Protein AF-S4XV94-F1 (afdb_monomer)

pLDDT: mean 84.76, std 14.37, range [36.69, 96.12]

Sequence (143 aa):
MPHDPRALFAAHLLEAGWSPLRPEPLGGLAMQRAGERLTLTLWYLPAPNLLRLRVAFPCGEASGGLLRDGEADLRMITAPSILPEVLERITAAERLLTPGLFPVWIEQLLGLCPETYAVISSPGAPEILALVTGSSPAHAVLN

Structure (mmCIF, N/CA/C/O backbone):
data_AF-S4XV94-F1
#
_entry.id   AF-S4XV94-F1
#
loop_
_atom_site.group_PDB
_atom_site.id
_atom_site.type_symbol
_atom_site.label_atom_id
_atom_site.label_alt_id
_atom_site.label_comp_id
_atom_site.label_asym_id
_atom_site.label_entity_id
_atom_site.label_seq_id
_atom_site.pdbx_PDB_ins_code
_atom_site.Cartn_x
_atom_site.Cartn_y
_atom_site.Cartn_z
_atom_site.occupancy
_atom_site.B_iso_or_equiv
_atom_site.auth_seq_id
_atom_site.auth_comp_id
_atom_site.auth_asym_id
_atom_site.auth_atom_id
_atom_site.pdbx_PDB_model_num
ATOM 1 N N . MET A 1 1 ? 19.847 -15.247 -17.966 1.00 40.62 1 MET A N 1
ATOM 2 C CA . MET A 1 1 ? 18.809 -15.680 -17.007 1.00 40.62 1 MET A CA 1
ATOM 3 C C . MET A 1 1 ? 17.963 -14.463 -16.675 1.00 40.62 1 MET A C 1
ATOM 5 O O . MET A 1 1 ? 18.528 -13.536 -16.098 1.00 40.62 1 MET A O 1
ATOM 9 N N . PRO A 1 2 ? 16.685 -14.379 -17.086 1.00 48.22 2 PRO A N 1
ATOM 10 C CA . PRO A 1 2 ? 15.839 -13.298 -16.599 1.00 48.22 2 PRO A CA 1
ATOM 11 C C . PRO A 1 2 ? 15.704 -13.496 -15.086 1.00 48.22 2 PRO A C 1
ATOM 13 O O . PRO A 1 2 ? 15.285 -14.559 -14.634 1.00 48.22 2 PRO A O 1
ATOM 16 N N . HIS A 1 3 ? 16.177 -12.527 -14.306 1.00 59.59 3 HIS A N 1
ATOM 17 C CA . HIS A 1 3 ? 15.990 -12.538 -12.861 1.00 59.59 3 HIS A CA 1
ATOM 18 C C . HIS A 1 3 ? 14.491 -12.380 -12.615 1.00 59.59 3 HIS A C 1
ATOM 20 O O . HIS A 1 3 ? 13.920 -11.401 -13.087 1.00 59.59 3 HIS A O 1
ATOM 26 N N . ASP A 1 4 ? 13.849 -13.348 -11.954 1.00 73.38 4 ASP A N 1
ATOM 27 C CA . ASP A 1 4 ? 12.440 -13.234 -11.566 1.00 73.38 4 ASP A CA 1
ATOM 28 C C . ASP A 1 4 ? 12.308 -12.003 -10.650 1.00 73.38 4 ASP A C 1
ATOM 30 O O . ASP A 1 4 ? 12.826 -12.039 -9.527 1.00 73.38 4 ASP A O 1
ATOM 34 N N . PRO A 1 5 ? 11.655 -10.908 -11.090 1.00 71.50 5 PRO A N 1
ATOM 35 C CA . PRO A 1 5 ? 11.542 -9.687 -10.295 1.00 71.50 5 PRO A CA 1
ATOM 36 C C . PRO A 1 5 ? 10.877 -9.952 -8.943 1.00 71.50 5 PRO A C 1
ATOM 38 O O . PRO A 1 5 ? 11.167 -9.270 -7.966 1.00 71.50 5 PRO A O 1
ATOM 41 N N . ARG A 1 6 ? 10.044 -10.999 -8.859 1.00 80.19 6 ARG A N 1
ATOM 42 C CA . ARG A 1 6 ? 9.430 -11.452 -7.610 1.00 80.19 6 ARG A CA 1
ATOM 43 C C . ARG A 1 6 ? 10.458 -11.967 -6.612 1.00 80.19 6 ARG A C 1
ATOM 45 O O . ARG A 1 6 ? 10.357 -11.656 -5.434 1.00 80.19 6 ARG A O 1
ATOM 52 N N . ALA A 1 7 ? 11.440 -12.745 -7.056 1.00 82.56 7 ALA A N 1
ATOM 53 C CA . ALA A 1 7 ? 12.437 -13.315 -6.154 1.00 82.56 7 ALA A CA 1
ATOM 54 C C . ALA A 1 7 ? 13.299 -12.215 -5.518 1.00 82.56 7 ALA A C 1
ATOM 56 O O . ALA A 1 7 ? 13.537 -12.243 -4.313 1.00 82.56 7 ALA A O 1
ATOM 57 N N . LEU A 1 8 ? 13.693 -11.213 -6.310 1.00 80.75 8 LEU A N 1
ATOM 58 C CA . LEU A 1 8 ? 14.423 -10.039 -5.821 1.00 80.75 8 LEU A CA 1
ATOM 59 C C . LEU A 1 8 ? 13.572 -9.204 -4.855 1.00 80.75 8 LEU A C 1
ATOM 61 O O . LEU A 1 8 ? 14.040 -8.823 -3.785 1.00 80.75 8 LEU A O 1
ATOM 65 N N . PHE A 1 9 ? 12.306 -8.976 -5.205 1.00 84.25 9 PHE A N 1
ATOM 66 C CA . PHE A 1 9 ? 11.343 -8.257 -4.373 1.00 84.25 9 PHE A CA 1
ATOM 67 C C . PHE A 1 9 ? 11.113 -8.949 -3.022 1.00 84.25 9 PHE A C 1
ATOM 69 O O . PHE A 1 9 ? 11.153 -8.314 -1.971 1.00 84.25 9 PHE A O 1
ATOM 76 N N . ALA A 1 10 ? 10.910 -10.267 -3.042 1.00 89.19 10 ALA A N 1
ATOM 77 C CA . ALA A 1 10 ? 10.727 -11.065 -1.839 1.00 89.19 10 ALA A CA 1
ATOM 78 C C . ALA A 1 10 ? 11.989 -11.063 -0.966 1.00 89.19 10 ALA A C 1
ATOM 80 O O . ALA A 1 10 ? 11.872 -10.875 0.241 1.00 89.19 10 ALA A O 1
ATOM 81 N N . ALA A 1 11 ? 13.180 -11.215 -1.559 1.00 89.75 11 ALA A N 1
ATOM 82 C CA . ALA A 1 11 ? 14.446 -11.175 -0.827 1.00 89.75 11 ALA A CA 1
ATOM 83 C C . ALA A 1 11 ? 14.645 -9.837 -0.100 1.00 89.75 11 ALA A C 1
ATOM 85 O O . ALA A 1 11 ? 14.896 -9.835 1.102 1.00 89.75 11 ALA A O 1
ATOM 86 N N . HIS A 1 12 ? 14.428 -8.713 -0.790 1.00 89.19 12 HIS A N 1
ATOM 87 C CA . HIS A 1 12 ? 14.524 -7.380 -0.191 1.00 89.19 12 HIS A CA 1
ATOM 88 C C . HIS A 1 12 ? 13.577 -7.207 1.008 1.00 89.19 12 HIS A C 1
ATOM 90 O O . HIS A 1 12 ? 13.971 -6.718 2.065 1.00 89.19 12 HIS A O 1
ATOM 96 N N . LEU A 1 13 ? 12.323 -7.646 0.872 1.00 92.81 13 LEU A N 1
ATOM 97 C CA . LEU A 1 13 ? 11.340 -7.541 1.951 1.00 92.81 13 LEU A CA 1
ATOM 98 C C . LEU A 1 13 ? 11.672 -8.462 3.132 1.00 92.81 13 LEU A C 1
ATOM 100 O O . LEU A 1 13 ? 11.517 -8.052 4.281 1.00 92.81 13 LEU A O 1
ATOM 104 N N . LEU A 1 14 ? 12.172 -9.672 2.871 1.00 93.94 14 LEU A N 1
ATOM 105 C CA . LEU A 1 14 ? 12.645 -10.585 3.916 1.00 93.94 14 LEU A CA 1
ATOM 106 C C . LEU A 1 14 ? 13.820 -9.982 4.700 1.00 93.94 14 LEU A C 1
ATOM 108 O O . LEU A 1 14 ? 13.816 -10.033 5.929 1.00 93.94 14 LEU A O 1
ATOM 112 N N . GLU A 1 15 ? 14.788 -9.365 4.018 1.00 91.62 15 GLU A N 1
ATOM 113 C CA . GLU A 1 15 ? 15.905 -8.649 4.656 1.00 91.62 15 GLU A CA 1
ATOM 114 C C . GLU A 1 15 ? 15.421 -7.458 5.496 1.00 91.62 15 GLU A C 1
ATOM 116 O O . GLU A 1 15 ? 15.945 -7.207 6.582 1.00 91.62 15 GLU A O 1
ATOM 121 N N . ALA A 1 16 ? 14.365 -6.775 5.048 1.00 89.69 16 ALA A N 1
ATOM 122 C CA . ALA A 1 16 ? 13.688 -5.723 5.803 1.00 89.69 16 ALA A CA 1
ATOM 123 C C . ALA A 1 16 ? 12.803 -6.254 6.956 1.00 89.69 16 ALA A C 1
ATOM 125 O O . ALA A 1 16 ? 12.150 -5.473 7.646 1.00 89.69 16 ALA A O 1
ATOM 126 N N . GLY A 1 17 ? 12.766 -7.570 7.194 1.00 92.75 17 GLY A N 1
ATOM 127 C CA . GLY A 1 17 ? 12.025 -8.190 8.294 1.00 92.75 17 GLY A CA 1
ATOM 128 C C . GLY A 1 17 ? 10.534 -8.402 8.024 1.00 92.75 17 GLY A C 1
ATOM 129 O O . GLY A 1 17 ? 9.765 -8.594 8.971 1.00 92.75 17 GLY A O 1
ATOM 130 N N . TRP A 1 18 ? 10.103 -8.352 6.764 1.00 95.31 18 TRP A N 1
ATOM 131 C CA . TRP A 1 18 ? 8.743 -8.705 6.369 1.00 95.31 18 TRP A CA 1
ATOM 132 C C . TRP A 1 18 ? 8.580 -10.220 6.305 1.00 95.31 18 TRP A C 1
ATOM 134 O O . TRP A 1 18 ? 9.497 -10.955 5.945 1.00 95.31 18 TRP A O 1
ATOM 144 N N . SER A 1 19 ? 7.369 -10.679 6.585 1.00 95.38 19 SER A N 1
ATOM 145 C CA . SER A 1 19 ? 6.990 -12.086 6.560 1.00 95.38 19 SER A CA 1
ATOM 146 C C . SER A 1 19 ? 6.060 -12.370 5.379 1.00 95.38 19 SER A C 1
ATOM 148 O O . SER A 1 19 ? 5.169 -11.563 5.107 1.00 95.38 19 SER A O 1
ATOM 150 N N . PRO A 1 20 ? 6.195 -13.514 4.689 1.00 94.19 20 PRO A N 1
ATOM 151 C CA . PRO A 1 20 ? 5.234 -13.925 3.670 1.00 94.19 20 PRO A CA 1
ATOM 152 C C . PRO A 1 20 ? 3.826 -14.101 4.248 1.00 94.19 20 PRO A C 1
ATOM 154 O O . PRO A 1 20 ? 3.651 -14.716 5.301 1.00 94.19 20 PRO A O 1
ATOM 157 N N . LEU A 1 21 ? 2.816 -13.616 3.527 1.00 93.06 21 LEU A N 1
ATOM 158 C CA . LEU A 1 21 ? 1.405 -13.803 3.854 1.00 93.06 21 LEU A CA 1
ATOM 159 C C . LEU A 1 21 ? 0.814 -14.895 2.952 1.00 93.06 21 LEU A C 1
ATOM 161 O O . LEU A 1 21 ? 0.953 -14.853 1.731 1.00 93.06 21 LEU A O 1
ATOM 165 N N . ARG A 1 22 ? 0.151 -15.893 3.548 1.00 87.44 22 ARG A N 1
ATOM 166 C CA . ARG A 1 22 ? -0.468 -17.015 2.824 1.00 87.44 22 ARG A CA 1
ATOM 167 C C . ARG A 1 22 ? -2.001 -16.966 2.945 1.00 87.44 22 ARG A C 1
ATOM 169 O O . ARG A 1 22 ? -2.492 -16.650 4.027 1.00 87.44 22 ARG A O 1
ATOM 176 N N . PRO A 1 23 ? -2.753 -17.339 1.891 1.00 83.44 23 PRO A N 1
ATOM 177 C CA . PRO A 1 23 ? -2.266 -17.703 0.559 1.00 83.44 23 PRO A CA 1
ATOM 178 C C . PRO A 1 23 ? -1.760 -16.484 -0.230 1.00 83.44 23 PRO A C 1
ATOM 180 O O . PRO A 1 23 ? -2.275 -15.377 -0.094 1.00 83.44 23 PRO A O 1
ATOM 183 N N . GLU A 1 24 ? -0.748 -16.708 -1.070 1.00 82.00 24 GLU A N 1
ATOM 184 C CA . GLU A 1 24 ? -0.295 -15.704 -2.038 1.00 82.00 24 GLU A CA 1
ATOM 185 C C . GLU A 1 24 ? -1.313 -15.595 -3.185 1.00 82.00 24 GLU A C 1
ATOM 187 O O . GLU A 1 24 ? -1.948 -16.595 -3.543 1.00 82.00 24 GLU A O 1
ATOM 192 N N . PRO A 1 25 ? -1.471 -14.412 -3.799 1.00 81.88 25 PRO A N 1
ATOM 193 C CA . PRO A 1 25 ? -2.265 -14.283 -5.010 1.00 81.88 25 PRO A CA 1
ATOM 194 C C . PRO A 1 25 ? -1.620 -15.069 -6.160 1.00 81.88 25 PRO A C 1
ATOM 196 O O . PRO A 1 25 ? -0.395 -15.176 -6.250 1.00 81.88 25 PRO A O 1
ATOM 199 N N . LEU A 1 26 ? -2.440 -15.605 -7.068 1.00 82.25 26 LEU A N 1
ATOM 200 C CA . LEU A 1 26 ? -1.957 -16.407 -8.194 1.00 82.25 26 LEU A CA 1
ATOM 201 C C . LEU A 1 26 ? -0.944 -15.613 -9.036 1.00 82.25 26 LEU A C 1
ATOM 203 O O . LEU A 1 26 ? -1.262 -14.554 -9.572 1.00 82.25 26 LEU A O 1
ATOM 207 N N . GLY A 1 27 ? 0.281 -16.132 -9.148 1.00 82.88 27 GLY A N 1
ATOM 208 C CA . GLY A 1 27 ? 1.366 -15.490 -9.898 1.00 82.88 27 GLY A CA 1
ATOM 209 C C . GLY A 1 27 ? 1.987 -14.262 -9.220 1.00 82.88 27 GLY A C 1
ATOM 210 O O . GLY A 1 27 ? 2.923 -13.688 -9.776 1.00 82.88 27 GLY A O 1
ATOM 211 N N . GLY A 1 28 ? 1.524 -13.882 -8.029 1.00 89.06 28 GLY A N 1
ATOM 212 C CA . GLY A 1 28 ? 2.020 -12.732 -7.284 1.00 89.06 28 GLY A CA 1
ATOM 213 C C . GLY A 1 28 ? 2.743 -13.093 -5.994 1.00 89.06 28 GLY A C 1
ATOM 214 O O . GLY A 1 28 ? 3.140 -14.233 -5.767 1.00 89.06 28 GLY A O 1
ATOM 215 N N . LEU A 1 29 ? 2.916 -12.074 -5.162 1.00 91.94 29 LEU A N 1
ATOM 216 C CA . LEU A 1 29 ? 3.504 -12.141 -3.831 1.00 91.94 29 LEU A CA 1
ATOM 217 C C . LEU A 1 29 ? 2.598 -11.419 -2.843 1.00 91.94 29 LEU A C 1
ATOM 219 O O . LEU A 1 29 ? 1.919 -10.460 -3.214 1.00 91.94 29 LEU A O 1
ATOM 223 N N . ALA A 1 30 ? 2.625 -11.858 -1.591 1.00 94.94 30 ALA A N 1
ATOM 224 C CA . ALA A 1 30 ? 1.994 -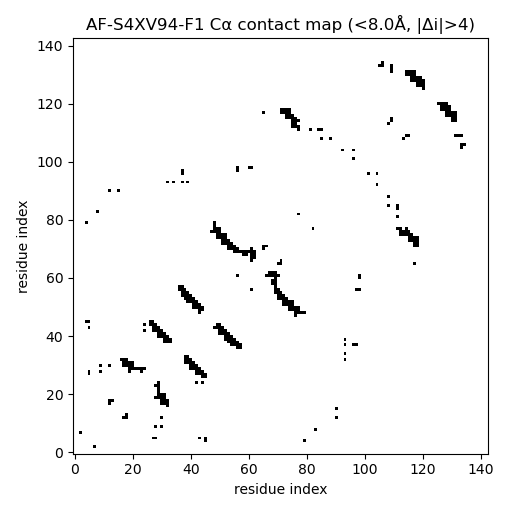11.177 -0.475 1.00 94.94 30 ALA A CA 1
ATOM 225 C C . ALA A 1 30 ? 2.951 -11.202 0.716 1.00 94.94 30 ALA A C 1
ATOM 227 O O . ALA A 1 30 ? 3.434 -12.264 1.104 1.00 94.94 30 ALA A O 1
ATOM 228 N N . MET A 1 31 ? 3.234 -10.036 1.279 1.00 96.12 31 MET A N 1
ATOM 229 C CA . MET A 1 31 ? 4.172 -9.842 2.378 1.00 96.12 31 MET A CA 1
ATOM 230 C C . MET A 1 31 ? 3.522 -8.945 3.426 1.00 96.12 31 MET A C 1
ATOM 232 O O . MET A 1 31 ? 2.744 -8.051 3.097 1.00 96.12 31 MET A O 1
ATOM 236 N N . GLN A 1 32 ? 3.852 -9.154 4.691 1.00 95.75 32 GLN A N 1
ATOM 237 C CA . GLN A 1 32 ? 3.353 -8.357 5.799 1.00 95.75 32 GLN A CA 1
ATOM 238 C C . GLN A 1 32 ? 4.480 -7.998 6.756 1.00 95.75 32 GLN A C 1
ATOM 240 O O . GLN A 1 32 ? 5.350 -8.810 7.061 1.00 95.75 32 GLN A O 1
ATOM 245 N N . ARG A 1 33 ? 4.402 -6.790 7.296 1.00 94.50 33 ARG A N 1
ATOM 246 C CA . ARG A 1 33 ? 5.200 -6.337 8.421 1.00 94.50 33 ARG A CA 1
ATOM 247 C C . ARG A 1 33 ? 4.264 -5.819 9.501 1.00 94.50 33 ARG A C 1
ATOM 249 O O . ARG A 1 33 ? 3.609 -4.798 9.315 1.00 94.50 33 ARG A O 1
ATOM 256 N N . ALA A 1 34 ? 4.175 -6.558 10.600 1.00 91.62 34 ALA A N 1
ATOM 257 C CA . ALA A 1 34 ? 3.374 -6.186 11.758 1.00 91.62 34 ALA A CA 1
ATOM 258 C C . ALA A 1 34 ? 4.288 -5.577 12.828 1.00 91.62 34 ALA A C 1
ATOM 260 O O . ALA A 1 34 ? 5.152 -6.263 13.376 1.00 91.62 34 ALA A O 1
ATOM 261 N N . GLY A 1 35 ? 4.113 -4.286 13.093 1.00 87.44 35 GLY A N 1
ATOM 262 C CA . GLY A 1 35 ? 4.705 -3.576 14.221 1.00 87.44 35 GLY A CA 1
ATOM 263 C C . GLY A 1 35 ? 3.642 -3.202 15.255 1.00 87.44 35 GLY A C 1
ATOM 264 O O . GLY A 1 35 ? 2.444 -3.318 15.007 1.00 87.44 35 GLY A O 1
ATOM 265 N N . GLU A 1 36 ? 4.074 -2.706 16.414 1.00 85.00 36 GLU A N 1
ATOM 266 C CA . GLU A 1 36 ? 3.165 -2.338 17.514 1.00 85.00 36 GLU A CA 1
ATOM 267 C C . GLU A 1 36 ? 2.196 -1.201 17.151 1.00 85.00 36 GLU A C 1
ATOM 269 O O . GLU A 1 36 ? 1.079 -1.153 17.657 1.00 85.00 36 GLU A O 1
ATOM 274 N N . ARG A 1 37 ? 2.625 -0.280 16.279 1.00 86.19 37 ARG A N 1
ATOM 275 C CA . ARG A 1 37 ? 1.885 0.946 15.917 1.00 86.19 37 ARG A CA 1
ATOM 276 C C . ARG A 1 37 ? 1.414 0.983 14.469 1.00 86.19 37 ARG A C 1
ATOM 278 O O . ARG A 1 37 ? 0.755 1.930 14.057 1.00 86.19 37 ARG A O 1
ATOM 285 N N . LEU A 1 38 ? 1.815 -0.001 13.677 1.00 91.56 38 LEU A N 1
ATOM 286 C CA . LEU A 1 38 ? 1.585 -0.006 12.245 1.00 91.56 38 LEU A CA 1
ATOM 287 C C . LEU A 1 38 ? 1.703 -1.427 11.719 1.00 91.56 38 LEU A C 1
ATOM 289 O O . LEU A 1 38 ? 2.697 -2.110 11.955 1.00 91.56 38 LEU A O 1
ATOM 293 N N . THR A 1 39 ? 0.712 -1.842 10.945 1.00 93.75 39 THR A N 1
ATOM 294 C CA . THR A 1 39 ? 0.816 -3.019 10.093 1.00 93.75 39 THR A CA 1
ATOM 295 C C . THR A 1 39 ? 0.821 -2.583 8.639 1.00 93.75 39 THR A C 1
ATOM 297 O O . THR A 1 39 ? -0.097 -1.905 8.177 1.00 93.75 39 THR A O 1
ATOM 300 N N . LEU A 1 40 ? 1.848 -3.002 7.906 1.00 95.56 40 LEU A N 1
ATOM 301 C CA . LEU A 1 40 ? 1.924 -2.856 6.460 1.00 95.56 40 LEU A CA 1
ATOM 302 C C . LEU A 1 40 ? 1.702 -4.220 5.820 1.00 95.56 40 LEU A C 1
ATOM 304 O O . LEU A 1 40 ? 2.338 -5.203 6.192 1.00 95.56 40 LEU A O 1
ATOM 308 N N . THR A 1 41 ? 0.797 -4.293 4.851 1.00 95.69 41 THR A N 1
ATOM 309 C CA . THR A 1 41 ? 0.616 -5.490 4.026 1.00 95.69 41 THR A CA 1
ATOM 310 C C . THR A 1 41 ? 0.755 -5.110 2.566 1.00 95.69 41 THR A C 1
ATOM 312 O O . THR A 1 41 ? 0.106 -4.179 2.096 1.00 95.69 41 THR A O 1
ATOM 315 N N . LEU A 1 42 ? 1.619 -5.818 1.854 1.00 95.38 42 LEU A N 1
ATOM 316 C CA . LEU A 1 42 ? 2.014 -5.513 0.493 1.00 95.38 42 LEU A CA 1
ATOM 317 C C . LEU A 1 42 ? 1.749 -6.722 -0.394 1.00 95.38 42 LEU A C 1
ATOM 319 O O . LEU A 1 42 ? 2.201 -7.825 -0.097 1.00 95.38 42 LEU A O 1
ATOM 323 N N . TRP A 1 43 ? 1.053 -6.512 -1.502 1.00 94.12 43 TRP A N 1
ATOM 324 C CA . TRP A 1 43 ? 0.868 -7.519 -2.536 1.00 94.12 43 TRP A CA 1
ATOM 325 C C . TRP A 1 43 ? 1.428 -7.000 -3.846 1.00 94.12 43 TRP A C 1
ATOM 327 O O . TRP A 1 43 ? 1.179 -5.854 -4.211 1.00 94.12 43 TRP A O 1
ATOM 337 N N . TYR A 1 44 ? 2.137 -7.855 -4.573 1.00 92.44 44 TYR A N 1
ATOM 338 C CA . TYR A 1 44 ? 2.686 -7.517 -5.879 1.00 92.44 44 TYR A CA 1
ATOM 339 C C . TYR A 1 44 ? 2.222 -8.521 -6.929 1.00 92.44 44 TYR A C 1
ATOM 341 O O . TYR A 1 44 ? 2.389 -9.732 -6.770 1.00 92.44 44 TYR A O 1
ATOM 349 N N . LEU A 1 45 ? 1.638 -8.006 -8.007 1.00 91.25 45 LEU A N 1
ATOM 350 C CA . LEU A 1 45 ? 1.224 -8.752 -9.187 1.00 91.25 45 LEU A CA 1
ATOM 351 C C . LEU A 1 45 ? 2.066 -8.270 -10.379 1.00 91.25 45 LEU A C 1
ATOM 353 O O . LEU A 1 45 ? 1.780 -7.200 -10.920 1.00 91.25 45 LEU A O 1
ATOM 357 N N . PRO A 1 46 ? 3.083 -9.038 -10.819 1.00 86.44 46 PRO A N 1
ATOM 358 C CA . PRO A 1 46 ? 4.005 -8.580 -11.859 1.00 86.44 46 PRO A CA 1
ATOM 359 C C . PRO A 1 46 ? 3.355 -8.378 -13.226 1.00 86.44 46 PRO A C 1
ATOM 361 O O . PRO A 1 46 ? 3.705 -7.443 -13.930 1.00 86.44 46 PRO A O 1
ATOM 364 N N . ALA A 1 47 ? 2.399 -9.230 -13.612 1.00 85.62 47 ALA A N 1
ATOM 365 C CA . ALA A 1 47 ? 1.773 -9.148 -14.934 1.00 85.62 47 ALA A CA 1
ATOM 366 C C . ALA A 1 47 ? 1.069 -7.794 -15.182 1.00 85.62 47 ALA A C 1
ATOM 368 O O . ALA A 1 47 ? 1.361 -7.167 -16.198 1.00 85.62 47 ALA A O 1
ATOM 369 N N . PRO A 1 48 ? 0.207 -7.293 -14.273 1.00 88.44 48 PRO A N 1
ATOM 370 C CA . PRO A 1 48 ? -0.329 -5.935 -14.373 1.00 88.44 48 PRO A CA 1
ATOM 371 C C . PRO A 1 48 ? 0.596 -4.856 -13.786 1.00 88.44 48 PRO A C 1
ATOM 373 O O . PRO A 1 48 ? 0.194 -3.699 -13.742 1.00 88.44 48 PRO A O 1
ATOM 376 N N . ASN A 1 49 ? 1.788 -5.209 -13.288 1.00 89.38 49 ASN A N 1
ATOM 377 C CA . ASN A 1 49 ? 2.651 -4.310 -12.516 1.00 89.38 49 ASN A CA 1
ATOM 378 C C . ASN A 1 49 ? 1.914 -3.582 -11.373 1.00 89.38 49 ASN A C 1
ATOM 380 O O . ASN A 1 49 ? 2.129 -2.398 -11.105 1.00 89.38 49 ASN A O 1
ATOM 384 N N . LEU A 1 50 ? 1.014 -4.309 -10.710 1.00 92.94 50 LEU A N 1
ATOM 385 C CA . LEU A 1 50 ? 0.158 -3.770 -9.665 1.00 92.94 50 LEU A CA 1
ATOM 386 C C . LEU A 1 50 ? 0.768 -4.054 -8.296 1.00 92.94 50 LEU A C 1
ATOM 388 O O . LEU A 1 50 ? 1.010 -5.209 -7.936 1.00 92.94 50 LEU A O 1
ATOM 392 N N . LEU A 1 51 ? 0.939 -2.994 -7.518 1.00 94.50 51 LEU A N 1
ATOM 393 C CA . LEU A 1 51 ? 1.320 -3.041 -6.119 1.00 94.50 51 LEU A CA 1
ATOM 394 C C . LEU A 1 51 ? 0.116 -2.626 -5.269 1.00 94.50 51 LEU A C 1
ATOM 396 O O . LEU A 1 51 ? -0.379 -1.507 -5.379 1.00 94.50 51 LEU A O 1
ATOM 400 N N . ARG A 1 52 ? -0.381 -3.526 -4.422 1.00 95.06 52 ARG A N 1
ATOM 401 C CA . ARG A 1 52 ? -1.381 -3.196 -3.402 1.00 95.06 52 ARG A CA 1
ATOM 402 C C . ARG A 1 52 ? -0.683 -2.993 -2.074 1.00 95.06 52 ARG A C 1
ATOM 404 O O . ARG A 1 52 ? 0.056 -3.873 -1.648 1.00 95.06 52 ARG A O 1
ATOM 411 N N . LEU A 1 53 ? -0.966 -1.882 -1.410 1.00 96.00 53 LEU A N 1
ATOM 412 C CA . LEU A 1 53 ? -0.428 -1.571 -0.092 1.00 96.00 53 LEU A CA 1
ATOM 413 C C . LEU A 1 53 ? -1.570 -1.251 0.860 1.00 96.00 53 LEU A C 1
ATOM 415 O O . LEU A 1 53 ? -2.272 -0.261 0.677 1.00 96.00 53 LEU A O 1
ATOM 419 N N . ARG A 1 54 ? -1.734 -2.083 1.885 1.00 95.00 54 ARG A N 1
ATOM 420 C CA . ARG A 1 54 ? -2.598 -1.795 3.026 1.00 95.00 54 ARG A CA 1
ATOM 421 C C . ARG A 1 54 ? -1.747 -1.278 4.174 1.00 95.00 54 ARG A C 1
ATOM 423 O O . ARG A 1 54 ? -0.774 -1.921 4.564 1.00 95.00 54 ARG A O 1
ATOM 430 N N . VAL A 1 55 ? -2.144 -0.136 4.708 1.00 94.75 55 VAL A N 1
ATOM 431 C CA . VAL A 1 55 ? -1.554 0.526 5.868 1.00 94.75 55 VAL A CA 1
ATOM 432 C C . VAL A 1 55 ? -2.613 0.519 6.953 1.00 94.75 55 VAL A C 1
ATOM 434 O O . VAL A 1 55 ? -3.707 1.021 6.720 1.00 94.75 55 VAL A O 1
ATOM 437 N N . ALA A 1 56 ? -2.320 -0.072 8.104 1.00 93.19 56 ALA A N 1
ATOM 438 C CA . ALA A 1 56 ? -3.258 -0.163 9.215 1.00 93.19 56 ALA A CA 1
ATOM 439 C C . ALA A 1 56 ? -2.603 0.342 10.500 1.00 93.19 56 ALA A C 1
ATOM 441 O O . ALA A 1 56 ? -1.625 -0.239 10.977 1.00 93.19 56 ALA A O 1
ATOM 442 N N . PHE A 1 57 ? -3.151 1.419 11.049 1.00 91.50 57 PHE A N 1
ATOM 443 C CA . PHE A 1 57 ? -2.831 1.929 12.376 1.00 91.50 57 PHE A CA 1
ATOM 444 C C . PHE A 1 57 ? -3.798 1.326 13.411 1.00 91.50 57 PHE A C 1
ATOM 446 O O . PHE A 1 57 ? -4.927 0.975 13.058 1.00 91.50 57 PHE A O 1
ATOM 453 N N . PRO A 1 58 ? -3.400 1.202 14.689 1.00 84.50 58 PRO A N 1
ATOM 454 C CA . PRO A 1 58 ? -4.298 0.801 15.765 1.00 84.50 58 PRO A CA 1
ATOM 455 C C . PRO A 1 58 ? -5.568 1.665 15.824 1.00 84.50 58 PRO A C 1
ATOM 457 O O . PRO A 1 58 ? -5.535 2.882 15.614 1.00 84.50 58 PRO A O 1
ATOM 460 N N . CYS A 1 59 ? -6.703 1.029 16.130 1.00 69.88 59 CYS A N 1
ATOM 461 C CA . CYS A 1 59 ? -8.001 1.699 16.215 1.00 69.88 59 CYS A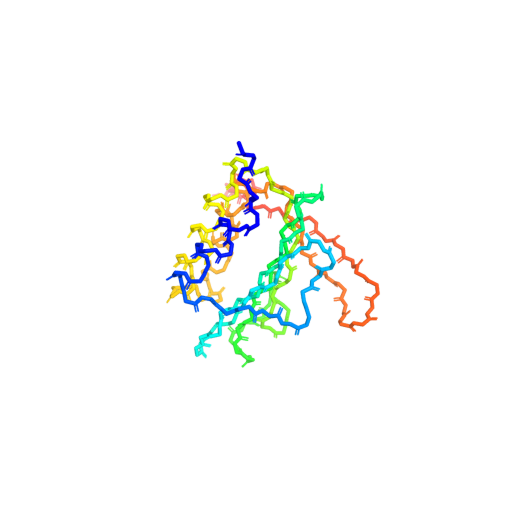 CA 1
ATOM 462 C C . CYS A 1 59 ? -7.962 2.912 17.159 1.00 69.88 59 CYS A C 1
ATOM 464 O O . CYS A 1 59 ? -7.528 2.806 18.304 1.00 69.88 59 CYS A O 1
ATOM 466 N N . GLY A 1 60 ? -8.492 4.044 16.689 1.00 67.06 60 GLY A N 1
ATOM 467 C CA . GLY A 1 60 ? -8.606 5.287 17.461 1.00 67.06 60 GLY A CA 1
ATOM 468 C C . GLY A 1 60 ? -7.496 6.309 17.209 1.00 67.06 60 GLY A C 1
ATOM 469 O O . GLY A 1 60 ? -7.659 7.464 17.590 1.00 67.06 60 GLY A O 1
ATOM 470 N N . GLU A 1 61 ? -6.411 5.933 16.525 1.00 67.25 61 GLU A N 1
ATOM 471 C CA . GLU A 1 61 ? -5.302 6.856 16.241 1.00 67.25 61 GLU A CA 1
ATOM 472 C C . GLU A 1 61 ? -5.489 7.676 14.955 1.00 67.25 61 GLU A C 1
ATOM 474 O O . GLU A 1 61 ? -4.858 8.721 14.793 1.00 67.25 61 GLU A O 1
ATOM 479 N N . ALA A 1 62 ? -6.352 7.236 14.033 1.00 65.75 62 ALA A N 1
ATOM 480 C CA . ALA A 1 62 ? -6.500 7.885 12.735 1.00 65.75 62 ALA A CA 1
ATOM 481 C C . ALA A 1 62 ? -7.923 7.803 12.177 1.00 65.75 62 ALA A C 1
ATOM 483 O O . ALA A 1 62 ? -8.465 6.717 11.970 1.00 65.75 62 ALA A O 1
ATOM 484 N N . SER A 1 63 ? -8.508 8.958 11.865 1.00 61.59 63 SER A N 1
ATOM 485 C CA . SER A 1 63 ? -9.723 9.043 11.054 1.00 61.59 63 SER A CA 1
ATOM 486 C C . SER A 1 63 ? -9.669 10.285 10.167 1.00 61.59 63 SER A C 1
ATOM 488 O O . SER A 1 63 ? -9.323 11.369 10.636 1.00 61.59 63 SER A O 1
ATOM 490 N N . GLY A 1 64 ? -9.981 10.120 8.879 1.00 68.25 64 GLY A N 1
ATOM 491 C CA . GLY A 1 64 ? -10.087 11.221 7.921 1.00 68.25 64 GLY A CA 1
ATOM 492 C C . GLY A 1 64 ? -9.222 11.051 6.670 1.00 68.25 64 GLY A C 1
ATOM 493 O O . GLY A 1 64 ? -8.174 10.405 6.675 1.00 68.25 64 GLY A O 1
ATOM 494 N N . GLY A 1 65 ? -9.675 11.661 5.572 1.00 80.12 65 GLY A N 1
ATOM 495 C CA . GLY A 1 65 ? -9.004 11.586 4.275 1.00 80.12 65 GLY A CA 1
ATOM 496 C C . GLY A 1 65 ? -8.939 10.154 3.738 1.00 80.12 65 GLY A C 1
ATOM 497 O O . GLY A 1 65 ? -9.962 9.486 3.606 1.00 80.12 65 GLY A O 1
ATOM 498 N N . LEU A 1 66 ? -7.726 9.698 3.426 1.00 82.88 66 LEU A N 1
ATOM 499 C CA .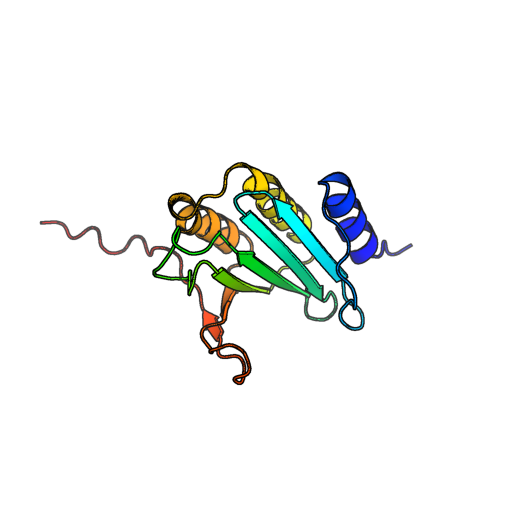 LEU A 1 66 ? -7.455 8.347 2.921 1.00 82.88 66 LEU A CA 1
ATOM 500 C C . LEU A 1 66 ? -7.567 7.259 4.001 1.00 82.88 66 LEU A C 1
ATOM 502 O O . LEU A 1 66 ? -7.702 6.088 3.654 1.00 82.88 66 LEU A O 1
ATOM 506 N N . LEU A 1 67 ? -7.500 7.632 5.286 1.00 86.62 67 LEU A N 1
ATOM 507 C CA . LEU A 1 67 ? -7.583 6.698 6.405 1.00 86.62 67 LEU A CA 1
ATOM 508 C C . LEU A 1 67 ? -9.040 6.527 6.843 1.00 86.62 67 LEU A C 1
ATOM 510 O O . LEU A 1 67 ? -9.690 7.466 7.315 1.00 86.62 67 LEU A O 1
ATOM 514 N N . ARG A 1 68 ? -9.543 5.303 6.703 1.00 81.69 68 ARG A N 1
ATOM 515 C CA . ARG A 1 68 ? -10.882 4.869 7.098 1.00 81.69 68 ARG A CA 1
ATOM 516 C C . ARG A 1 68 ? -10.741 3.798 8.163 1.00 81.69 68 ARG A C 1
ATOM 518 O O . ARG A 1 68 ? -10.096 2.784 7.929 1.00 81.69 68 ARG A O 1
ATOM 525 N N . ASP A 1 69 ? -11.303 4.060 9.338 1.00 82.62 69 ASP A N 1
ATOM 526 C CA . ASP A 1 69 ? -11.214 3.168 10.500 1.00 82.62 69 ASP A CA 1
ATOM 527 C C . ASP A 1 69 ? -9.766 2.778 10.859 1.00 82.62 69 ASP A C 1
ATOM 529 O O . ASP A 1 69 ? -9.480 1.641 11.219 1.00 82.62 69 ASP A O 1
ATOM 533 N N . GLY A 1 70 ? -8.833 3.732 10.747 1.00 86.50 70 GLY A N 1
ATOM 534 C CA . GLY A 1 70 ? -7.407 3.499 10.997 1.00 86.50 70 GLY A CA 1
ATOM 535 C C . GLY A 1 70 ? -6.637 2.891 9.823 1.00 86.50 70 GLY A C 1
ATOM 536 O O . GLY A 1 70 ? -5.430 2.694 9.937 1.00 86.50 70 GLY A O 1
ATOM 537 N N . GLU A 1 71 ? -7.286 2.629 8.687 1.00 91.31 71 GLU A N 1
ATOM 538 C CA . GLU A 1 71 ? -6.677 1.917 7.567 1.00 91.31 71 GLU A CA 1
ATOM 539 C C . GLU A 1 71 ? -6.744 2.674 6.238 1.00 91.31 71 GLU A C 1
ATOM 541 O O . GLU A 1 71 ? -7.707 3.371 5.938 1.00 91.31 71 GLU A O 1
ATOM 546 N N . ALA A 1 72 ? -5.736 2.478 5.393 1.00 9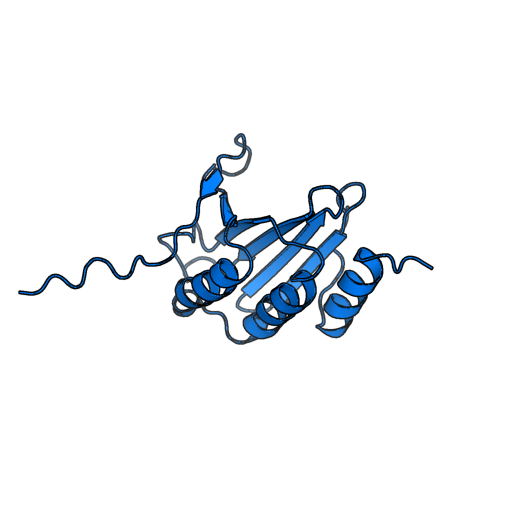2.62 72 ALA A N 1
ATOM 547 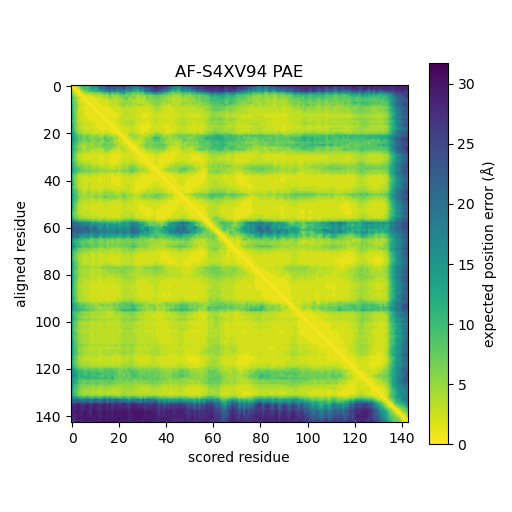C CA . ALA A 1 72 ? -5.763 2.841 3.983 1.00 92.62 72 ALA A CA 1
ATOM 548 C C . ALA A 1 72 ? -5.393 1.622 3.140 1.00 92.62 72 ALA A C 1
ATOM 550 O O . ALA A 1 72 ? -4.467 0.884 3.474 1.00 92.62 72 ALA A O 1
ATOM 551 N N . ASP A 1 73 ? -6.091 1.426 2.026 1.00 94.94 73 ASP A N 1
ATOM 552 C CA . ASP A 1 73 ? -5.798 0.375 1.054 1.00 94.94 73 ASP A CA 1
ATOM 553 C C . ASP A 1 73 ? -5.584 1.010 -0.316 1.00 94.94 73 ASP A C 1
ATOM 555 O O . ASP A 1 73 ? -6.469 1.671 -0.861 1.00 94.94 73 ASP A O 1
ATOM 559 N N . LEU A 1 74 ? -4.375 0.844 -0.841 1.00 95.69 74 LEU A N 1
ATOM 560 C CA . LEU A 1 74 ? -3.883 1.525 -2.026 1.00 95.69 74 LEU A CA 1
ATOM 561 C C . LEU A 1 74 ? -3.643 0.526 -3.158 1.00 95.69 74 LEU A C 1
ATOM 563 O O . LEU A 1 74 ? -3.228 -0.614 -2.937 1.00 95.69 74 LEU A O 1
ATOM 567 N N . ARG A 1 75 ? -3.878 0.966 -4.390 1.00 95.75 75 ARG A N 1
ATOM 568 C CA . ARG A 1 75 ? -3.516 0.304 -5.647 1.00 95.75 75 ARG A CA 1
ATOM 569 C C . ARG A 1 75 ? -2.567 1.228 -6.389 1.00 95.75 75 ARG A C 1
ATOM 571 O O . ARG A 1 75 ? -2.960 2.335 -6.725 1.00 95.75 75 ARG A O 1
ATOM 578 N N . MET A 1 76 ? -1.348 0.784 -6.643 1.00 95.94 76 MET A N 1
ATOM 579 C CA . MET A 1 76 ? -0.330 1.557 -7.346 1.00 95.94 76 MET A CA 1
ATOM 580 C C . MET A 1 76 ? 0.089 0.803 -8.600 1.00 95.94 76 MET A C 1
ATOM 582 O O . MET A 1 76 ? 0.499 -0.357 -8.516 1.00 95.94 76 MET A O 1
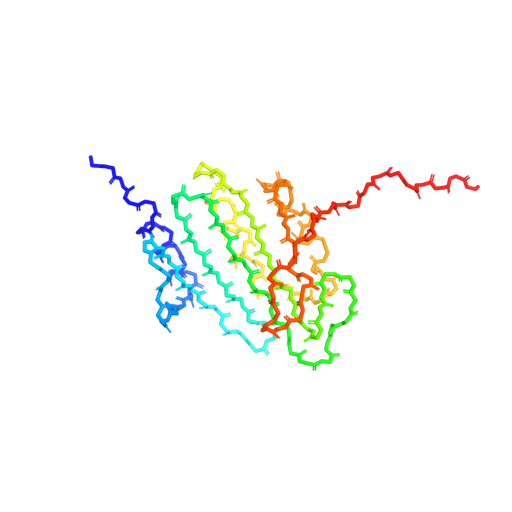ATOM 586 N N . ILE A 1 77 ? 0.009 1.461 -9.751 1.00 93.62 77 ILE A N 1
ATOM 587 C CA . ILE A 1 77 ? 0.647 0.969 -10.974 1.00 93.62 77 ILE A CA 1
ATOM 588 C C . ILE A 1 77 ? 2.092 1.465 -10.969 1.00 93.62 77 ILE A C 1
ATOM 590 O O . ILE A 1 77 ? 2.340 2.663 -10.844 1.00 93.62 77 ILE A O 1
ATOM 594 N N . THR A 1 78 ? 3.055 0.545 -11.060 1.00 88.81 78 THR A N 1
ATOM 595 C CA . THR A 1 78 ? 4.480 0.870 -10.899 1.00 88.81 78 THR A CA 1
ATOM 596 C C . THR A 1 78 ? 5.336 0.203 -11.965 1.00 88.81 78 THR A C 1
ATOM 598 O O . THR A 1 78 ? 5.259 -1.000 -12.181 1.00 88.81 78 THR A O 1
ATOM 601 N N . ALA A 1 79 ? 6.183 0.961 -12.658 1.00 88.00 79 ALA A N 1
ATOM 602 C CA . ALA A 1 79 ? 7.100 0.367 -13.625 1.00 88.00 79 ALA A CA 1
ATOM 603 C C . ALA A 1 79 ? 8.145 -0.520 -12.909 1.00 88.00 79 ALA A C 1
ATOM 605 O O . ALA A 1 79 ? 8.661 -0.116 -11.863 1.00 88.00 79 ALA A O 1
ATOM 606 N N . PRO A 1 80 ? 8.557 -1.671 -13.483 1.00 85.56 80 PRO A N 1
ATOM 607 C CA . PRO A 1 80 ? 9.578 -2.534 -12.879 1.00 85.56 80 PRO A CA 1
ATOM 608 C C . PRO A 1 80 ? 10.892 -1.821 -12.528 1.00 85.56 80 PRO A C 1
ATOM 610 O O . PRO A 1 80 ? 11.566 -2.214 -11.582 1.00 85.56 80 PRO A O 1
ATOM 613 N N . SER A 1 81 ? 11.252 -0.766 -13.267 1.00 88.00 81 SER A N 1
ATOM 614 C CA . SER A 1 81 ? 12.451 0.043 -13.017 1.00 88.00 81 SER A CA 1
ATOM 615 C C . SER A 1 81 ? 12.358 0.936 -11.776 1.00 88.00 81 SER A C 1
ATOM 617 O O . SER A 1 81 ? 13.391 1.278 -11.215 1.00 88.00 81 SER A O 1
ATOM 619 N N . ILE A 1 82 ? 11.148 1.320 -11.362 1.00 90.12 82 ILE A N 1
ATOM 620 C CA . ILE A 1 82 ? 10.887 2.212 -10.217 1.00 90.12 82 ILE A CA 1
ATOM 621 C C . ILE A 1 82 ? 10.532 1.412 -8.954 1.00 90.12 82 ILE A C 1
ATOM 623 O O . ILE A 1 82 ? 10.663 1.906 -7.836 1.00 90.12 82 ILE A O 1
ATOM 627 N N . LEU A 1 83 ? 10.148 0.142 -9.116 1.00 88.38 83 LEU A N 1
ATOM 628 C CA . LEU A 1 83 ? 9.785 -0.758 -8.022 1.00 88.38 83 LEU A CA 1
ATOM 629 C C . LEU A 1 83 ? 10.809 -0.807 -6.866 1.00 88.38 83 LEU A C 1
ATOM 631 O O . LEU A 1 83 ? 10.361 -0.787 -5.718 1.00 88.38 83 LEU A O 1
ATOM 635 N N . PRO A 1 84 ? 12.143 -0.833 -7.097 1.00 89.94 84 PRO A N 1
ATOM 636 C CA . PRO A 1 84 ? 13.112 -0.815 -5.999 1.00 89.94 84 PRO A CA 1
ATOM 637 C C . PRO A 1 84 ? 13.023 0.447 -5.132 1.00 89.94 84 PRO A C 1
ATOM 639 O O . PRO A 1 84 ? 13.054 0.352 -3.909 1.00 89.94 84 PRO A O 1
ATOM 642 N N . GLU A 1 85 ? 12.847 1.617 -5.750 1.00 92.44 85 GLU A N 1
ATOM 643 C CA . GLU A 1 85 ? 12.737 2.893 -5.032 1.00 92.44 85 GLU A CA 1
ATOM 644 C C . GLU A 1 85 ? 11.419 2.976 -4.250 1.00 92.44 85 GLU A C 1
ATOM 646 O O . GLU A 1 85 ? 11.391 3.412 -3.100 1.00 92.44 85 GLU A O 1
ATOM 651 N N . VAL A 1 86 ? 10.319 2.481 -4.829 1.00 93.00 86 VAL A N 1
ATOM 652 C CA . VAL A 1 86 ? 9.022 2.381 -4.136 1.00 93.00 86 VAL A CA 1
ATOM 653 C C . VAL A 1 86 ? 9.136 1.487 -2.902 1.00 93.00 86 VAL A C 1
ATOM 655 O O . VAL A 1 86 ? 8.640 1.839 -1.831 1.00 93.00 86 VAL A O 1
ATOM 658 N N . LEU A 1 87 ? 9.814 0.346 -3.027 1.00 91.88 87 LEU A N 1
ATOM 659 C CA . LEU A 1 87 ? 10.057 -0.560 -1.909 1.00 91.88 87 LEU A CA 1
ATOM 660 C C . LEU A 1 87 ? 10.903 0.069 -0.808 1.00 91.88 87 LEU A C 1
ATOM 662 O O . LEU A 1 87 ? 10.565 -0.072 0.367 1.00 91.88 87 LEU A O 1
ATOM 666 N N . GLU A 1 88 ? 11.963 0.784 -1.171 1.00 91.81 88 GLU A N 1
ATOM 667 C CA . GLU A 1 88 ? 12.799 1.501 -0.212 1.00 91.81 88 GLU A CA 1
ATOM 668 C C . GLU A 1 88 ? 11.966 2.519 0.583 1.00 91.81 88 GLU A C 1
ATOM 670 O O . GLU A 1 88 ? 12.040 2.571 1.810 1.00 91.81 88 GLU A O 1
ATOM 675 N N . ARG A 1 89 ? 11.074 3.265 -0.084 1.00 92.31 89 ARG A N 1
ATOM 676 C CA . ARG A 1 89 ? 10.163 4.214 0.583 1.00 92.31 89 ARG A CA 1
ATOM 677 C C . ARG A 1 89 ? 9.167 3.538 1.518 1.00 92.31 89 ARG A C 1
ATOM 679 O O . ARG A 1 89 ? 8.863 4.089 2.577 1.00 92.31 89 ARG A O 1
ATOM 686 N N . ILE A 1 90 ? 8.643 2.373 1.143 1.00 93.19 90 ILE A N 1
ATOM 687 C CA . ILE A 1 90 ? 7.695 1.617 1.972 1.00 93.19 90 ILE A CA 1
ATOM 688 C C . ILE A 1 90 ? 8.403 1.028 3.197 1.00 93.19 90 ILE A C 1
ATOM 690 O O . ILE A 1 90 ? 7.914 1.160 4.319 1.00 93.19 90 ILE A O 1
ATOM 694 N N . THR A 1 91 ? 9.564 0.408 2.999 1.00 91.75 91 THR A N 1
ATOM 695 C CA . THR A 1 91 ? 10.339 -0.231 4.073 1.00 91.75 91 THR A CA 1
ATOM 696 C C . THR A 1 91 ? 10.931 0.790 5.046 1.00 91.75 91 THR A C 1
ATOM 698 O O . THR A 1 91 ? 10.879 0.575 6.255 1.00 91.75 91 THR A O 1
ATOM 701 N N . ALA A 1 92 ? 11.409 1.942 4.564 1.00 88.94 92 ALA A N 1
ATOM 702 C CA . ALA A 1 92 ? 11.895 3.024 5.421 1.00 88.94 92 ALA A CA 1
ATOM 703 C C . ALA A 1 92 ? 10.781 3.648 6.282 1.00 88.94 92 ALA A C 1
ATOM 705 O O . ALA A 1 92 ? 11.024 4.048 7.424 1.00 88.94 92 ALA A O 1
ATOM 706 N N . ALA A 1 93 ? 9.554 3.720 5.756 1.00 84.94 93 ALA A N 1
ATOM 707 C CA . ALA A 1 93 ? 8.426 4.324 6.455 1.00 84.94 93 ALA A CA 1
ATOM 708 C C . ALA A 1 93 ? 7.927 3.488 7.639 1.00 84.94 93 ALA A C 1
ATOM 710 O O . ALA A 1 93 ? 7.435 4.068 8.601 1.00 84.94 93 ALA A O 1
ATOM 711 N N . GLU A 1 94 ? 8.112 2.163 7.624 1.00 80.12 94 GLU A N 1
ATOM 712 C CA . GLU A 1 94 ? 7.648 1.239 8.674 1.00 80.12 94 GLU A CA 1
ATOM 713 C C . GLU A 1 94 ? 7.898 1.755 10.104 1.00 80.12 94 GLU A C 1
ATOM 715 O O . GLU A 1 94 ? 7.032 1.652 10.969 1.00 80.12 94 GLU A O 1
ATOM 720 N N . ARG A 1 95 ? 9.081 2.324 10.363 1.00 78.44 95 ARG A N 1
ATOM 721 C CA . ARG A 1 95 ? 9.508 2.710 11.719 1.00 78.44 95 ARG A CA 1
ATOM 722 C C . ARG A 1 95 ? 9.030 4.088 12.163 1.00 78.44 95 ARG A C 1
ATOM 724 O O . ARG A 1 95 ? 9.057 4.380 13.355 1.00 78.44 95 ARG A O 1
ATOM 731 N N . LEU A 1 96 ? 8.678 4.952 11.216 1.00 83.31 96 LEU A N 1
ATOM 732 C CA . LEU A 1 96 ? 8.475 6.384 11.455 1.00 83.31 96 LEU A CA 1
ATOM 733 C C . LEU A 1 96 ? 7.079 6.860 11.062 1.00 83.31 96 LEU A C 1
ATOM 735 O O . LEU A 1 96 ? 6.673 7.949 11.466 1.00 83.31 96 LEU A O 1
ATOM 739 N N . LEU A 1 97 ? 6.350 6.074 10.272 1.00 90.12 97 LEU A N 1
ATOM 740 C CA . LEU A 1 97 ? 5.049 6.457 9.761 1.00 90.12 97 LEU A CA 1
ATOM 741 C C . LEU A 1 97 ? 4.035 6.494 10.904 1.00 90.12 97 LEU A C 1
ATOM 743 O O . LEU A 1 97 ? 3.749 5.496 11.560 1.00 90.12 97 LEU A O 1
ATOM 747 N N . THR A 1 98 ? 3.485 7.681 11.116 1.00 89.88 98 THR A N 1
ATOM 748 C CA . THR A 1 98 ? 2.359 7.939 12.011 1.00 89.88 98 THR A CA 1
ATOM 749 C C . THR A 1 98 ? 1.173 8.427 11.181 1.00 89.88 98 THR A C 1
ATOM 751 O O . THR A 1 98 ? 1.377 8.881 10.048 1.00 89.88 98 THR A O 1
ATOM 754 N N . PRO A 1 99 ? -0.054 8.425 11.727 1.00 89.38 99 PRO A N 1
ATOM 755 C CA . PRO A 1 99 ? -1.213 8.978 11.030 1.00 89.38 99 PRO A CA 1
ATOM 756 C C . PRO A 1 99 ? -1.006 10.411 10.520 1.00 89.38 99 PRO A C 1
ATOM 758 O O . PRO A 1 99 ? -1.409 10.735 9.407 1.00 89.38 99 PRO A O 1
ATOM 761 N N . GLY A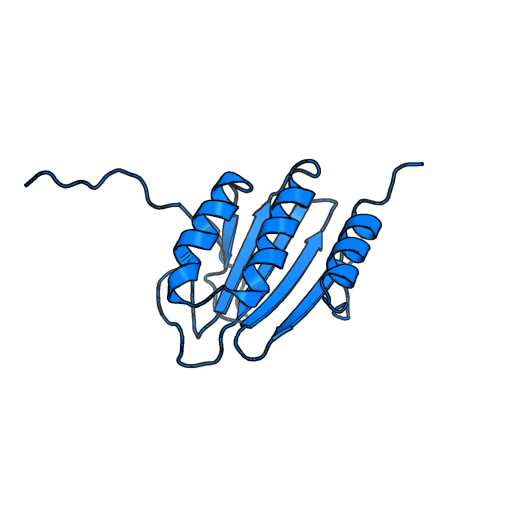 1 100 ? -0.321 11.261 11.295 1.00 87.38 100 GLY A N 1
ATOM 762 C CA . GLY A 1 100 ? -0.034 12.647 10.907 1.00 87.38 100 GLY A CA 1
ATOM 763 C C . GLY A 1 100 ? 1.003 12.787 9.787 1.00 87.38 100 GLY A C 1
ATOM 764 O O . GLY A 1 100 ? 0.964 13.759 9.039 1.00 87.38 100 GLY A O 1
ATOM 765 N N . LEU A 1 101 ? 1.910 11.816 9.640 1.00 90.38 101 LEU A N 1
ATOM 766 C CA . LEU A 1 101 ? 2.909 11.789 8.563 1.00 90.38 101 LEU A CA 1
ATOM 767 C C . LEU A 1 101 ? 2.416 11.060 7.309 1.00 90.38 101 LEU A C 1
ATOM 769 O O . LEU A 1 101 ? 3.040 11.173 6.254 1.00 90.38 101 LEU A O 1
ATOM 773 N N . PHE A 1 102 ? 1.296 10.340 7.408 1.00 90.94 102 PHE A N 1
ATOM 774 C CA . PHE A 1 102 ? 0.732 9.567 6.309 1.00 90.94 102 PHE A CA 1
ATOM 775 C C . PHE A 1 102 ? 0.504 10.397 5.034 1.00 90.94 102 PHE A C 1
ATOM 777 O O . PHE A 1 102 ? 0.987 9.965 3.990 1.00 90.94 102 PHE A O 1
ATOM 784 N N . PRO A 1 103 ? -0.116 11.597 5.064 1.00 89.06 103 PRO A N 1
ATOM 785 C CA . PRO A 1 103 ? -0.335 12.379 3.843 1.00 89.06 103 PRO A CA 1
ATOM 786 C C . PRO A 1 103 ? 0.967 12.756 3.124 1.00 89.06 103 PRO A C 1
ATOM 788 O O . PRO A 1 103 ? 1.074 12.587 1.913 1.00 89.06 103 PRO A O 1
ATOM 791 N N . VAL A 1 104 ? 1.984 13.187 3.877 1.00 89.69 104 VAL A N 1
ATOM 792 C CA . VAL A 1 104 ? 3.295 13.573 3.326 1.00 89.69 104 VAL A CA 1
ATOM 793 C C . VAL A 1 104 ? 4.002 12.369 2.709 1.00 89.69 104 VAL A C 1
ATOM 795 O O . VAL A 1 104 ? 4.599 12.464 1.640 1.00 89.69 104 VAL A O 1
ATOM 798 N N . TRP A 1 105 ? 3.933 11.214 3.369 1.00 92.19 105 TRP A N 1
ATOM 799 C CA . TRP A 1 105 ? 4.505 9.985 2.832 1.00 92.19 105 TRP A CA 1
ATOM 800 C C . TRP A 1 105 ? 3.781 9.512 1.561 1.00 92.19 105 TRP A C 1
ATOM 802 O O . TRP A 1 105 ? 4.439 9.088 0.612 1.00 92.19 105 TRP A O 1
ATOM 812 N N . ILE A 1 106 ? 2.454 9.660 1.488 1.00 92.44 106 ILE A N 1
ATOM 813 C CA . ILE A 1 106 ? 1.698 9.374 0.263 1.00 92.44 106 ILE A CA 1
ATOM 814 C C . ILE A 1 106 ? 2.121 10.289 -0.885 1.00 92.44 106 ILE A C 1
ATOM 816 O O . ILE A 1 106 ? 2.316 9.795 -1.989 1.00 92.44 106 ILE A O 1
ATOM 820 N N . GLU A 1 107 ? 2.344 11.583 -0.654 1.00 90.94 107 GLU A N 1
ATOM 821 C CA . GLU A 1 107 ? 2.838 12.487 -1.705 1.00 90.94 107 GLU A CA 1
ATOM 822 C C . GLU A 1 107 ? 4.191 12.045 -2.280 1.00 90.94 107 GLU A C 1
ATOM 824 O O . GLU A 1 107 ? 4.404 12.121 -3.491 1.00 90.94 107 GLU A O 1
ATOM 829 N N . GLN A 1 108 ? 5.084 11.507 -1.444 1.00 91.50 108 GLN A N 1
ATOM 830 C CA . GLN A 1 108 ? 6.346 10.931 -1.919 1.00 91.50 108 GLN A CA 1
ATOM 831 C C . GLN A 1 108 ? 6.115 9.700 -2.802 1.00 91.50 108 GLN A C 1
ATOM 833 O O . GLN A 1 108 ? 6.776 9.555 -3.830 1.00 91.50 108 GLN A O 1
ATOM 838 N N . LEU A 1 109 ? 5.166 8.833 -2.433 1.00 92.56 109 LEU A N 1
ATOM 839 C CA . LEU A 1 109 ? 4.798 7.676 -3.250 1.00 92.56 109 LEU A CA 1
ATOM 840 C C . LEU A 1 109 ? 4.137 8.089 -4.569 1.00 92.56 109 LEU A C 1
ATOM 842 O O . LEU A 1 109 ? 4.422 7.472 -5.590 1.00 92.56 109 LEU A O 1
ATOM 846 N N . LEU A 1 110 ? 3.327 9.151 -4.585 1.00 93.25 110 LEU A N 1
ATOM 847 C CA . LEU A 1 110 ? 2.721 9.684 -5.812 1.00 93.25 110 LEU A CA 1
ATOM 848 C C . LEU A 1 110 ? 3.763 10.187 -6.816 1.00 93.25 110 LEU A C 1
ATOM 850 O O . LEU A 1 110 ? 3.550 10.065 -8.020 1.00 93.25 110 LEU A O 1
ATOM 854 N N . GLY A 1 111 ? 4.899 10.707 -6.340 1.00 91.00 111 GLY A N 1
ATOM 855 C CA . GLY A 1 111 ? 6.019 11.088 -7.205 1.00 91.00 111 GLY A CA 1
ATOM 856 C C . GLY A 1 111 ? 6.630 9.908 -7.975 1.00 91.00 111 GLY A C 1
ATOM 857 O O . GLY A 1 111 ? 7.168 10.106 -9.061 1.00 91.00 111 GLY A O 1
ATOM 858 N N . LEU A 1 112 ? 6.513 8.688 -7.439 1.00 92.38 112 LEU A N 1
ATOM 859 C CA . LEU A 1 112 ? 7.013 7.448 -8.048 1.00 92.38 112 LEU A CA 1
ATOM 860 C C . LEU A 1 112 ? 5.916 6.675 -8.794 1.00 92.38 112 LEU A C 1
ATOM 862 O O . LEU A 1 112 ? 6.173 6.061 -9.829 1.00 92.38 112 LEU A O 1
ATOM 866 N N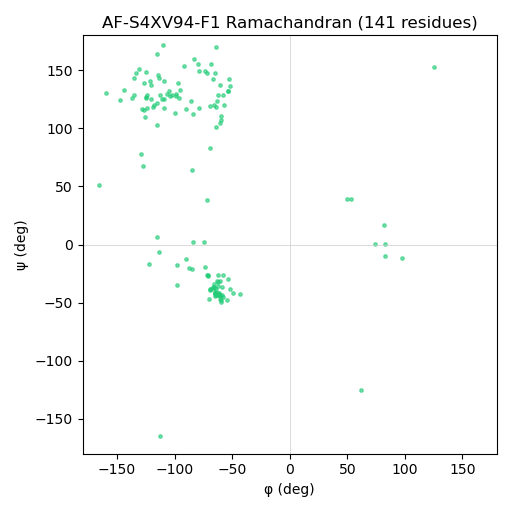 . CYS A 1 113 ? 4.692 6.719 -8.268 1.00 93.75 113 CYS A N 1
ATOM 867 C CA . CYS A 1 113 ? 3.511 6.014 -8.755 1.00 93.75 113 CYS A CA 1
ATOM 868 C C . CYS A 1 113 ? 2.340 7.003 -8.920 1.00 93.75 113 CYS A C 1
ATOM 870 O O . CYS A 1 113 ? 1.442 7.031 -8.074 1.00 93.75 113 CYS A O 1
ATOM 872 N N . PRO A 1 114 ? 2.301 7.811 -9.996 1.00 92.06 114 PRO A N 1
ATOM 873 C CA . PRO A 1 114 ? 1.231 8.794 -10.194 1.00 92.06 114 PRO A CA 1
ATOM 874 C C . PRO A 1 114 ? -0.160 8.153 -10.288 1.00 92.06 114 PRO A C 1
ATOM 876 O O . PRO A 1 114 ? -1.156 8.725 -9.854 1.00 92.06 114 PRO A O 1
ATOM 879 N N . GLU A 1 115 ? -0.224 6.928 -10.811 1.00 94.50 115 GLU A N 1
ATOM 880 C CA . GLU A 1 115 ? -1.429 6.100 -10.851 1.00 94.50 115 GLU A CA 1
ATOM 881 C C . GLU A 1 115 ? -1.609 5.326 -9.537 1.00 94.50 115 GLU A C 1
ATOM 883 O O . GLU A 1 115 ? -1.540 4.092 -9.489 1.00 94.50 115 GLU A O 1
ATOM 888 N N . THR A 1 116 ? -1.818 6.076 -8.453 1.00 95.81 116 THR A N 1
ATOM 889 C CA . THR A 1 116 ? -2.182 5.536 -7.139 1.00 95.81 116 THR A CA 1
ATOM 890 C C . THR A 1 116 ? -3.661 5.772 -6.867 1.00 95.81 116 THR A C 1
ATOM 892 O O . THR A 1 116 ? -4.146 6.899 -6.919 1.00 95.81 116 THR A O 1
ATOM 895 N N . TYR A 1 117 ? -4.377 4.713 -6.509 1.00 95.62 117 TYR A N 1
ATOM 896 C CA . TYR A 1 117 ? -5.796 4.744 -6.183 1.00 95.62 117 TYR A CA 1
ATOM 897 C C . TYR A 1 117 ? -6.028 4.240 -4.764 1.00 95.62 117 TYR A C 1
ATOM 899 O O . TYR A 1 117 ? -5.415 3.261 -4.348 1.00 95.62 117 TYR A O 1
ATOM 907 N N . ALA A 1 118 ? -6.948 4.862 -4.037 1.00 94.56 118 ALA A N 1
ATOM 908 C CA . ALA A 1 118 ? -7.424 4.383 -2.748 1.00 94.56 118 ALA A CA 1
ATOM 909 C C . ALA A 1 118 ? -8.724 3.592 -2.913 1.00 94.56 118 ALA A C 1
ATOM 911 O O . ALA A 1 118 ? -9.611 3.985 -3.674 1.00 94.56 118 ALA A O 1
ATOM 912 N N . VAL A 1 119 ? -8.853 2.489 -2.180 1.00 93.50 119 VAL A N 1
ATOM 913 C CA . VAL A 1 119 ? -10.100 1.726 -2.093 1.00 93.50 119 VAL A CA 1
ATOM 914 C C . VAL A 1 119 ? -11.049 2.443 -1.130 1.00 93.50 119 VAL A C 1
ATOM 916 O O . VAL A 1 119 ? -10.762 2.588 0.056 1.00 93.50 119 VAL A O 1
ATOM 919 N N . ILE A 1 120 ? -12.197 2.892 -1.640 1.00 90.88 120 ILE A N 1
ATOM 920 C CA . ILE A 1 120 ? -13.207 3.658 -0.888 1.00 90.88 120 ILE A CA 1
ATOM 921 C C . ILE A 1 120 ? -14.540 2.912 -0.727 1.00 90.88 120 ILE A C 1
ATOM 923 O O . ILE A 1 120 ? -15.513 3.459 -0.205 1.00 90.88 120 ILE A O 1
ATOM 927 N N . SER A 1 121 ? -14.616 1.654 -1.140 1.00 88.94 121 SER A N 1
ATOM 928 C CA . SER A 1 121 ? -15.746 0.777 -0.824 1.00 88.94 121 SER A CA 1
ATOM 929 C C . SER A 1 121 ? -15.632 0.211 0.595 1.00 88.94 121 SER A C 1
ATOM 931 O O . SER A 1 121 ? -14.539 0.092 1.145 1.00 88.94 121 SER A O 1
ATOM 933 N N . SER A 1 122 ? -16.764 -0.157 1.194 1.00 83.44 122 SER A N 1
ATOM 934 C CA . SER A 1 122 ? -16.781 -0.902 2.459 1.00 83.44 122 SER A CA 1
ATOM 935 C C . SER A 1 122 ? -16.251 -2.334 2.276 1.00 83.44 122 SER A C 1
ATOM 937 O O . SER A 1 122 ? -16.360 -2.884 1.175 1.00 83.44 122 SER A O 1
ATOM 939 N N . PRO A 1 123 ? -15.734 -2.980 3.338 1.00 78.19 123 PRO A N 1
ATOM 940 C CA . PRO A 1 123 ? -15.335 -4.384 3.283 1.00 78.19 123 PRO A CA 1
ATOM 941 C C . PRO A 1 123 ? -16.474 -5.285 2.783 1.00 78.19 123 PRO A C 1
ATOM 943 O O . PRO A 1 123 ? -17.608 -5.180 3.246 1.00 78.19 123 PRO A O 1
ATOM 946 N N . GLY A 1 124 ? -16.177 -6.167 1.827 1.00 80.25 124 GLY A N 1
ATOM 947 C CA . GLY A 1 124 ? -17.149 -7.103 1.243 1.00 80.25 124 GLY A CA 1
ATOM 948 C C . GLY A 1 124 ? -18.029 -6.531 0.123 1.00 80.25 124 GLY A C 1
ATOM 949 O O . GLY A 1 124 ? -18.693 -7.305 -0.564 1.00 80.25 124 GLY A O 1
ATOM 950 N N . ALA A 1 125 ? -18.015 -5.216 -0.110 1.00 88.69 125 ALA A N 1
ATOM 951 C CA . ALA A 1 125 ? -18.624 -4.614 -1.294 1.00 88.69 125 ALA A CA 1
ATOM 952 C C . ALA A 1 125 ? -17.666 -4.689 -2.504 1.00 88.69 125 ALA A C 1
ATOM 954 O O . ALA A 1 125 ? -16.454 -4.824 -2.313 1.00 88.69 125 ALA A O 1
ATOM 955 N N . PRO A 1 126 ? -18.174 -4.576 -3.748 1.00 90.62 126 PRO A N 1
ATOM 956 C CA . PRO A 1 126 ? -17.322 -4.397 -4.922 1.00 90.62 126 PRO A CA 1
ATOM 957 C C . PRO A 1 126 ? -16.335 -3.240 -4.727 1.00 90.62 126 PRO A C 1
ATOM 959 O O . PRO A 1 126 ? -16.722 -2.185 -4.219 1.00 90.62 126 PRO A O 1
ATOM 962 N N . GLU A 1 127 ? -15.074 -3.440 -5.126 1.00 90.31 127 GLU A N 1
ATOM 963 C CA . GLU A 1 127 ? -14.033 -2.423 -4.955 1.00 90.31 127 GLU A CA 1
ATOM 964 C C . GLU A 1 127 ? -14.371 -1.160 -5.759 1.00 90.31 127 GLU A C 1
ATOM 966 O O . GLU A 1 127 ? -14.551 -1.209 -6.976 1.00 90.31 127 GLU A O 1
ATOM 971 N N . ILE A 1 128 ? -14.433 -0.019 -5.069 1.00 92.06 128 ILE A N 1
ATOM 972 C CA . ILE A 1 128 ? -14.524 1.309 -5.685 1.00 92.06 128 ILE A CA 1
ATOM 973 C C . ILE A 1 128 ? -13.185 2.001 -5.466 1.00 92.06 128 ILE A C 1
ATOM 975 O O . ILE A 1 128 ? -12.730 2.122 -4.328 1.00 92.06 128 ILE A O 1
ATOM 979 N N . LEU A 1 129 ? -12.568 2.451 -6.555 1.00 94.19 129 LEU A N 1
ATOM 980 C CA . LEU A 1 129 ? -11.264 3.102 -6.551 1.00 94.19 129 LEU A CA 1
ATOM 981 C C . LEU A 1 129 ? -11.422 4.610 -6.754 1.00 94.19 129 LEU A C 1
ATOM 983 O O . LEU A 1 129 ? -12.113 5.045 -7.674 1.00 94.19 129 LEU A O 1
ATOM 987 N N . ALA A 1 130 ? -10.751 5.400 -5.922 1.00 93.44 130 ALA A N 1
ATOM 988 C CA . ALA A 1 130 ? -10.604 6.839 -6.100 1.00 93.44 130 ALA A CA 1
ATOM 989 C C . ALA A 1 130 ? -9.141 7.163 -6.403 1.00 93.44 130 ALA A C 1
ATOM 991 O O . ALA A 1 130 ? -8.256 6.723 -5.672 1.00 93.44 130 ALA A O 1
ATOM 992 N N . LEU A 1 131 ? -8.881 7.923 -7.469 1.00 94.38 131 LEU A N 1
ATOM 993 C CA . LEU A 1 131 ? -7.530 8.396 -7.770 1.00 94.38 131 LEU A CA 1
ATOM 994 C C . LEU A 1 131 ? -7.049 9.301 -6.631 1.00 94.38 131 LEU A C 1
ATOM 996 O O . LEU A 1 131 ? -7.745 10.240 -6.242 1.00 94.38 131 LEU A O 1
ATOM 1000 N N . VAL A 1 132 ? -5.861 9.019 -6.105 1.00 91.88 132 VAL A N 1
ATOM 1001 C CA . VAL A 1 132 ? -5.238 9.844 -5.076 1.00 91.88 132 VAL A CA 1
ATOM 1002 C C . VAL A 1 132 ? -4.515 10.992 -5.764 1.00 91.88 132 VAL A C 1
ATOM 1004 O O . VAL A 1 132 ? -3.524 10.798 -6.461 1.00 91.88 132 VAL A O 1
ATOM 1007 N N . THR A 1 133 ? -5.012 12.205 -5.564 1.00 84.75 133 THR A N 1
ATOM 1008 C CA . THR A 1 133 ? -4.343 13.423 -6.018 1.00 84.75 133 THR A CA 1
ATOM 1009 C C . THR A 1 133 ? -3.516 13.993 -4.873 1.00 84.75 133 THR A C 1
ATOM 1011 O O . THR A 1 133 ? -4.027 14.117 -3.759 1.00 84.75 133 THR A O 1
ATOM 1014 N N . GLY A 1 134 ? -2.260 14.356 -5.135 1.00 72.69 134 GLY A N 1
ATOM 1015 C CA . GLY A 1 134 ? -1.454 15.103 -4.166 1.00 72.69 134 GLY A CA 1
ATOM 1016 C C . GLY A 1 134 ? -2.050 16.484 -3.893 1.00 72.69 134 GLY A C 1
ATOM 1017 O O . GLY A 1 134 ? -2.960 16.931 -4.602 1.00 72.69 134 GLY A O 1
ATOM 1018 N N . SER A 1 135 ? -1.527 17.182 -2.888 1.00 62.69 135 SER A N 1
ATOM 1019 C CA . SER A 1 135 ? -1.878 18.582 -2.671 1.00 62.69 135 SER A CA 1
ATOM 1020 C C . SER A 1 135 ? -1.487 19.388 -3.911 1.00 62.69 135 SER A C 1
ATOM 1022 O O . SER A 1 135 ? -0.309 19.618 -4.181 1.00 62.69 135 SER A O 1
ATOM 1024 N N . SER A 1 136 ? -2.473 19.807 -4.703 1.00 41.47 136 SER A N 1
ATOM 1025 C CA . SER A 1 136 ? -2.243 20.792 -5.757 1.00 41.47 136 SER A CA 1
ATOM 1026 C C . SER A 1 136 ? -1.672 22.056 -5.096 1.00 41.47 136 SER A C 1
ATOM 1028 O O . SER A 1 136 ? -2.293 22.543 -4.146 1.00 41.47 136 SER A O 1
ATOM 1030 N N . PRO A 1 137 ? -0.547 22.644 -5.551 1.00 38.34 137 PRO A N 1
ATOM 1031 C CA . PRO A 1 137 ? -0.056 23.928 -5.043 1.00 38.34 137 PRO A CA 1
ATOM 1032 C C . PRO A 1 137 ? -0.929 25.107 -5.519 1.00 38.34 137 PRO A C 1
ATOM 1034 O O . PRO A 1 137 ? -0.439 26.186 -5.833 1.00 38.34 137 PRO A O 1
ATOM 1037 N N . ALA A 1 138 ? -2.244 24.916 -5.584 1.00 39.97 138 ALA A N 1
ATOM 1038 C CA . ALA A 1 138 ? -3.217 25.892 -6.034 1.00 39.97 138 ALA A CA 1
ATOM 1039 C C . ALA A 1 138 ? -4.306 26.045 -4.973 1.00 39.97 138 ALA A C 1
ATOM 1041 O O . ALA A 1 138 ? -5.429 25.621 -5.184 1.00 39.97 138 ALA A O 1
ATOM 1042 N N . HIS A 1 139 ? -3.944 26.603 -3.818 1.00 38.25 139 HIS A N 1
ATOM 1043 C CA . HIS A 1 139 ? -4.791 27.496 -3.015 1.00 38.25 139 HIS A CA 1
ATOM 1044 C C . HIS A 1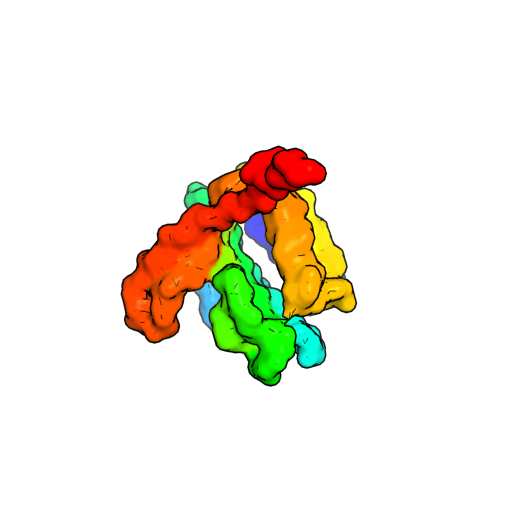 139 ? -3.919 28.203 -1.958 1.00 38.25 139 HIS A C 1
ATOM 1046 O O . HIS A 1 139 ? -4.242 28.264 -0.776 1.00 38.25 139 HIS A O 1
ATOM 1052 N N . ALA A 1 140 ? -2.809 28.810 -2.398 1.00 36.69 140 ALA A N 1
ATOM 1053 C CA . ALA A 1 140 ? -2.376 30.053 -1.771 1.00 36.69 140 ALA A CA 1
ATOM 1054 C C . ALA A 1 140 ? -3.419 31.108 -2.164 1.00 36.69 140 ALA A C 1
ATOM 1056 O O . ALA A 1 140 ? -3.289 31.793 -3.176 1.00 36.69 140 ALA A O 1
ATOM 1057 N N . VAL A 1 141 ? -4.525 31.152 -1.419 1.00 40.84 141 VAL A N 1
ATOM 1058 C CA . VAL A 1 141 ? -5.413 32.310 -1.437 1.00 40.84 141 VAL A CA 1
ATOM 1059 C C . VAL A 1 141 ? -4.579 33.453 -0.877 1.00 40.84 141 VAL A C 1
ATOM 1061 O O . VAL A 1 141 ? -4.326 33.519 0.323 1.00 40.84 141 VAL A O 1
ATOM 1064 N N . LEU A 1 142 ? -4.083 34.297 -1.778 1.00 38.38 142 LEU A N 1
ATOM 1065 C CA . LEU A 1 142 ? -3.661 35.646 -1.444 1.00 38.38 142 LEU A CA 1
ATOM 1066 C C . LEU A 1 142 ? -4.900 36.360 -0.895 1.00 38.38 142 LEU A C 1
ATOM 1068 O O . LEU A 1 142 ? -5.807 36.685 -1.661 1.00 38.38 142 LEU A O 1
ATOM 1072 N N . ASN A 1 143 ? -4.937 36.538 0.422 1.00 38.19 143 ASN A N 1
ATOM 1073 C CA . ASN A 1 143 ? -5.662 37.634 1.054 1.00 38.19 143 ASN A CA 1
ATOM 1074 C C . ASN A 1 143 ? -4.640 38.697 1.444 1.00 38.19 143 ASN A C 1
ATOM 1076 O O . ASN A 1 143 ? -3.589 38.302 2.001 1.00 38.19 143 ASN A O 1
#

Organism: NCBI:txid1254432

Nearest PDB structures (foldseek):
  7ekw-assembly1_A  TM=6.422E-01  e=1.090E+00  Nakaseomyces glabratus CBS 138
  2xhn-assembly2_A  TM=5.570E-01  e=8.178E-01  Aspergillus aculeatus
  7ejt-assembly2_B  TM=6.421E-01  e=1.295E+00  Nakaseomyces glabratus CBS 138
  7ekw-assembly1_B  TM=6.421E-01  e=1.295E+00  Nakaseomyces glabratus CBS 138

Radius of gyration: 15.63 Å; Cα contacts (8 Å, |Δi|>4): 220; chains: 1; bounding box: 37×55×34 Å

Solvent-accessible surface area (backbone atoms only — not comparable to full-atom values): 8324 Å² total; per-residue (Å²): 129,87,75,59,67,63,59,57,52,50,51,54,39,44,76,73,64,34,41,82,42,82,82,53,54,92,89,36,44,30,35,34,36,82,54,98,65,35,33,42,38,41,34,41,34,67,91,78,29,36,38,34,42,37,42,36,39,55,81,88,72,34,78,57,90,76,29,56,85,14,26,33,42,37,42,27,48,45,58,83,87,50,45,64,61,54,48,49,56,54,64,63,34,68,87,71,61,42,71,87,47,42,66,64,53,49,45,57,48,38,76,75,20,67,58,27,26,35,60,74,44,61,91,92,50,76,87,37,76,42,79,57,75,65,88,68,94,78,74,82,73,84,124

Mean predicted aligned error: 6.65 Å

Foldseek 3Di:
DPDPLQVVVVVVVVVLVWDWDPPAPVQKTWIWDDDPAWIWIWIARVVQQKIKIKIAGPAPQDDDDQADRRMWIKIFRADSVLVVVLSVLVSVCVVPDGNVCVLVSVVVNCVGTVQMWIFPDDPPDPTDTDRDDHPDPPPPPDD

Secondary structure (DSSP, 8-state):
----HHHHHHHHHHHTT-EE-SSPPTTSEEEEEE-SS-EEEEEEETTTTEEEEEEEPPTTS--BTTBBTTEEEEEEE--TTTHHHHHHHHHHHTTT--TTTHHHHHHHHHHH-SSEEEE-SPTTSPP-EEE-----S------